Protein AF-A0A3D5DVF3-F1 (afdb_monomer)

Sequence (74 aa):
MLFQWLDGKIAAGMAKHVIPGAAVGVFYRGHEHVRGFGVTDTRYPVPVDGDTLFRIGSTSKTFTGTAAMRLVDS

Structure (mmCIF, N/CA/C/O backbone):
data_AF-A0A3D5DVF3-F1
#
_entry.id   AF-A0A3D5DVF3-F1
#
loop_
_atom_site.group_PDB
_atom_site.id
_atom_site.type_symbol
_atom_site.label_atom_id
_atom_site.label_alt_id
_atom_site.label_comp_id
_atom_site.label_asym_id
_atom_site.label_entity_id
_atom_site.label_seq_id
_atom_site.pdbx_PDB_ins_code
_atom_site.Cartn_x
_atom_site.Cartn_y
_atom_site.Cartn_z
_atom_site.occupancy
_atom_site.B_iso_or_equiv
_atom_site.auth_seq_id
_atom_site.auth_comp_id
_atom_site.auth_asym_id
_atom_site.auth_atom_id
_atom_site.pdbx_PDB_model_num
ATOM 1 N N . MET A 1 1 ? 1.419 17.015 -4.535 1.00 66.94 1 MET A N 1
ATOM 2 C CA . MET A 1 1 ? 2.436 17.776 -3.771 1.00 66.94 1 MET A CA 1
ATOM 3 C C . MET A 1 1 ? 2.710 17.183 -2.388 1.00 66.94 1 MET A C 1
ATOM 5 O O . MET A 1 1 ? 3.860 16.855 -2.154 1.00 66.94 1 MET A O 1
ATOM 9 N N . LEU A 1 2 ? 1.720 16.968 -1.504 1.00 86.69 2 LEU A N 1
ATOM 10 C CA . LEU A 1 2 ? 1.967 16.493 -0.123 1.00 86.69 2 LEU A CA 1
ATOM 11 C C . LEU A 1 2 ? 2.737 15.156 -0.026 1.00 86.69 2 LEU A C 1
ATOM 13 O O . LEU A 1 2 ? 3.676 15.048 0.755 1.00 86.69 2 LEU A O 1
ATOM 17 N N . PHE A 1 3 ? 2.391 14.167 -0.856 1.00 95.12 3 PHE A N 1
ATOM 18 C CA . PHE A 1 3 ? 2.990 12.823 -0.802 1.00 95.12 3 PHE A CA 1
ATOM 19 C C . PHE A 1 3 ? 3.995 12.526 -1.925 1.00 95.12 3 PHE A C 1
ATOM 21 O O . PHE A 1 3 ? 4.533 11.429 -1.997 1.00 95.12 3 PHE A O 1
ATOM 28 N N . GLN A 1 4 ? 4.325 13.501 -2.780 1.00 94.31 4 GLN A N 1
ATOM 29 C CA . GLN A 1 4 ? 5.272 13.274 -3.887 1.00 94.31 4 GLN A CA 1
ATOM 30 C C . GLN A 1 4 ? 6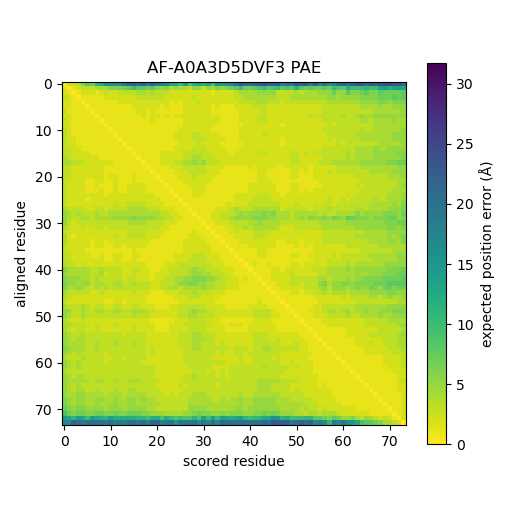.679 12.919 -3.394 1.00 94.31 4 GLN A C 1
ATOM 32 O O . GLN A 1 4 ? 7.340 12.054 -3.964 1.00 94.31 4 GLN A O 1
ATOM 37 N N . TRP A 1 5 ? 7.134 13.561 -2.314 1.00 95.62 5 TRP A N 1
ATOM 38 C CA . TRP A 1 5 ? 8.406 13.207 -1.686 1.00 95.62 5 TRP A CA 1
ATOM 39 C C . TRP A 1 5 ? 8.392 11.768 -1.149 1.00 95.62 5 TRP A C 1
ATOM 41 O O . TRP A 1 5 ? 9.370 11.042 -1.330 1.00 95.62 5 TRP A O 1
ATOM 51 N N . LEU A 1 6 ? 7.277 11.342 -0.538 1.00 96.81 6 LEU A N 1
ATOM 52 C CA . LEU A 1 6 ? 7.097 9.976 -0.043 1.00 96.81 6 LEU A CA 1
ATOM 53 C C . LEU A 1 6 ? 7.153 8.977 -1.201 1.00 96.81 6 LEU A C 1
ATOM 55 O O . LEU A 1 6 ? 7.926 8.028 -1.141 1.00 96.81 6 LEU A O 1
ATOM 59 N N . ASP A 1 7 ? 6.411 9.231 -2.275 1.00 97.44 7 ASP A N 1
ATOM 60 C CA . ASP A 1 7 ? 6.413 8.392 -3.473 1.00 97.44 7 ASP A CA 1
ATOM 61 C C . ASP A 1 7 ? 7.826 8.211 -4.045 1.00 97.44 7 ASP A C 1
ATOM 63 O O . ASP A 1 7 ? 8.226 7.096 -4.384 1.00 97.44 7 ASP A O 1
ATOM 67 N N . GLY A 1 8 ? 8.613 9.292 -4.098 1.00 97.81 8 GLY A N 1
ATOM 68 C CA . GLY A 1 8 ? 10.013 9.236 -4.520 1.00 97.81 8 GLY A CA 1
ATOM 69 C C . GLY A 1 8 ? 10.887 8.395 -3.584 1.00 97.81 8 GLY A C 1
ATOM 70 O O . GLY A 1 8 ? 11.725 7.621 -4.047 1.00 97.81 8 GLY A O 1
ATOM 71 N N . LYS A 1 9 ? 10.679 8.494 -2.264 1.00 98.00 9 LYS A N 1
ATOM 72 C CA . LYS A 1 9 ? 11.388 7.668 -1.271 1.00 98.00 9 LYS A CA 1
ATOM 73 C C . LYS A 1 9 ? 11.031 6.188 -1.386 1.00 98.00 9 LYS A C 1
ATOM 75 O O . LYS A 1 9 ? 11.934 5.358 -1.301 1.00 98.00 9 LYS A O 1
ATOM 80 N N . ILE A 1 10 ? 9.758 5.867 -1.609 1.00 98.25 10 ILE A N 1
ATOM 81 C CA . ILE A 1 10 ? 9.290 4.493 -1.816 1.00 98.25 10 ILE A CA 1
ATOM 82 C C . ILE A 1 10 ? 9.912 3.912 -3.084 1.00 98.25 10 ILE A C 1
ATOM 84 O O . ILE A 1 10 ? 10.549 2.864 -3.010 1.00 98.25 10 ILE A O 1
ATOM 88 N N . ALA A 1 11 ? 9.835 4.623 -4.213 1.00 98.12 11 ALA A N 1
ATOM 89 C CA . ALA A 1 11 ? 10.439 4.1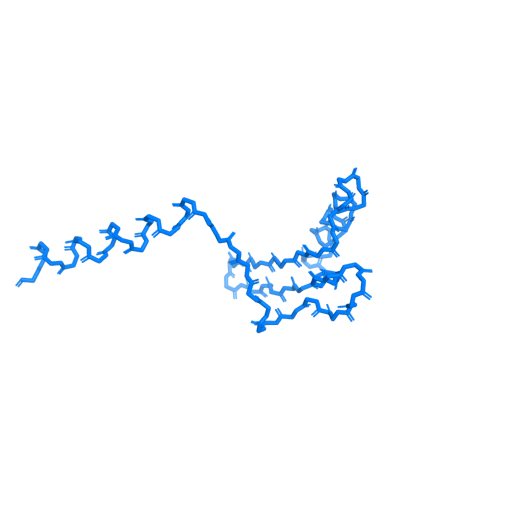80 -5.469 1.00 98.12 11 ALA A CA 1
ATOM 90 C C . ALA A 1 11 ? 11.957 3.946 -5.339 1.00 98.12 11 ALA A C 1
ATOM 92 O O . ALA A 1 11 ? 12.468 2.915 -5.777 1.00 98.12 11 ALA A O 1
ATOM 93 N N . ALA A 1 12 ? 12.680 4.857 -4.677 1.00 98.38 12 ALA A N 1
ATOM 94 C CA . ALA A 1 12 ? 14.114 4.699 -4.433 1.00 98.38 12 ALA A CA 1
ATOM 95 C C . ALA A 1 12 ? 14.429 3.499 -3.520 1.00 98.38 12 ALA A C 1
ATOM 97 O O . ALA A 1 12 ? 15.391 2.770 -3.764 1.00 98.38 12 ALA A O 1
ATOM 98 N N . GLY A 1 13 ? 13.619 3.268 -2.482 1.00 98.56 13 GLY A N 1
ATOM 99 C CA . GLY A 1 13 ? 13.749 2.106 -1.603 1.00 98.56 13 GLY A CA 1
ATOM 100 C C . GLY A 1 13 ? 13.484 0.789 -2.333 1.00 98.56 13 GLY A C 1
ATOM 101 O O . GLY A 1 13 ? 14.269 -0.150 -2.200 1.00 98.56 13 GLY A O 1
ATOM 102 N N . MET A 1 14 ? 12.434 0.737 -3.156 1.00 98.44 14 MET A N 1
ATOM 103 C CA . MET A 1 14 ? 12.119 -0.428 -3.984 1.00 98.44 14 MET A CA 1
ATOM 104 C C . MET A 1 14 ? 13.268 -0.766 -4.933 1.00 98.44 14 MET A C 1
ATOM 106 O O . MET A 1 14 ? 13.681 -1.920 -4.987 1.00 98.44 14 MET A O 1
ATOM 110 N N . ALA A 1 15 ? 13.836 0.238 -5.610 1.00 98.25 15 ALA A N 1
ATOM 111 C CA . ALA A 1 15 ? 14.986 0.044 -6.489 1.00 98.25 15 ALA A CA 1
ATOM 112 C C . ALA A 1 15 ? 16.216 -0.472 -5.721 1.00 98.25 15 ALA A C 1
ATOM 114 O O . ALA A 1 15 ? 16.857 -1.428 -6.148 1.00 98.25 15 ALA A O 1
ATOM 115 N N . LYS A 1 16 ? 16.516 0.114 -4.553 1.00 98.56 16 LYS A N 1
ATOM 116 C CA . LYS A 1 16 ? 17.656 -0.283 -3.709 1.00 98.56 16 LYS A CA 1
ATOM 117 C C . LYS A 1 16 ? 17.562 -1.731 -3.218 1.00 98.56 16 LYS A C 1
ATOM 119 O O . LYS A 1 16 ? 18.586 -2.397 -3.099 1.00 98.56 16 LYS A O 1
ATOM 124 N N . HIS A 1 17 ? 16.359 -2.191 -2.888 1.00 98.25 17 HIS A N 1
ATOM 125 C CA . HIS A 1 17 ? 16.124 -3.507 -2.287 1.00 98.25 17 HIS A CA 1
ATOM 126 C C . HIS A 1 17 ? 15.558 -4.539 -3.268 1.00 98.25 17 HIS A C 1
ATOM 128 O O . HIS A 1 17 ? 15.230 -5.646 -2.851 1.00 98.25 17 HIS A O 1
ATOM 134 N N . VAL A 1 18 ? 15.465 -4.192 -4.556 1.00 97.62 18 VAL A N 1
ATOM 135 C CA . VAL A 1 18 ? 14.936 -5.060 -5.620 1.00 97.62 18 VAL A CA 1
ATOM 136 C C . VAL A 1 18 ? 13.531 -5.577 -5.271 1.00 97.62 18 VAL A C 1
ATOM 138 O O . VAL A 1 18 ? 13.215 -6.757 -5.404 1.00 97.62 18 VAL A O 1
ATOM 141 N N . ILE A 1 19 ? 12.679 -4.675 -4.778 1.00 98.31 19 ILE A N 1
ATOM 142 C CA . ILE A 1 19 ? 11.289 -4.986 -4.433 1.00 98.31 19 ILE A CA 1
ATOM 143 C C . ILE A 1 19 ? 10.425 -4.808 -5.688 1.00 98.31 19 ILE A C 1
ATOM 145 O O . ILE A 1 19 ? 10.345 -3.687 -6.196 1.00 98.31 19 ILE A O 1
ATOM 149 N N . PRO A 1 20 ? 9.767 -5.868 -6.194 1.00 98.06 20 PRO A N 1
ATOM 150 C CA . PRO A 1 20 ? 9.027 -5.808 -7.455 1.00 98.06 20 PRO A CA 1
ATOM 151 C C . PRO A 1 20 ? 7.748 -4.973 -7.363 1.00 98.06 20 PRO A C 1
ATOM 153 O O . PRO A 1 20 ? 7.404 -4.279 -8.319 1.00 98.06 20 PRO A O 1
ATOM 156 N N . GLY A 1 21 ? 7.073 -4.996 -6.212 1.00 98.25 21 GLY A N 1
ATOM 157 C CA . GLY A 1 21 ? 5.828 -4.274 -5.999 1.00 98.25 21 GLY A CA 1
ATOM 158 C C . GLY A 1 21 ? 5.566 -3.965 -4.532 1.00 98.25 21 GLY A C 1
ATOM 159 O O . GLY A 1 21 ? 6.002 -4.694 -3.639 1.00 98.25 21 GLY A O 1
ATOM 160 N N . ALA A 1 22 ? 4.869 -2.860 -4.288 1.00 98.25 22 ALA A N 1
ATOM 161 C CA . ALA A 1 22 ? 4.487 -2.407 -2.957 1.00 98.25 22 ALA A CA 1
ATOM 162 C C . ALA A 1 22 ? 3.186 -1.602 -3.017 1.00 98.25 22 ALA A C 1
ATOM 164 O O . ALA A 1 22 ? 2.914 -0.937 -4.013 1.00 98.25 22 ALA A O 1
ATOM 165 N N . ALA A 1 23 ? 2.416 -1.610 -1.932 1.00 98.19 23 ALA A N 1
ATOM 166 C CA . ALA A 1 23 ? 1.286 -0.710 -1.731 1.00 98.19 23 ALA A CA 1
ATOM 167 C C . ALA A 1 23 ? 1.536 0.146 -0.485 1.00 98.19 23 ALA A C 1
ATOM 169 O O . ALA A 1 23 ? 2.028 -0.353 0.530 1.00 98.19 23 ALA A O 1
ATOM 170 N N . VAL A 1 24 ? 1.219 1.437 -0.563 1.00 97.50 24 VAL A N 1
ATOM 171 C CA . VAL A 1 24 ? 1.401 2.395 0.533 1.00 97.50 24 VAL A CA 1
ATOM 172 C C . VAL A 1 24 ? 0.098 3.141 0.763 1.00 97.50 24 VAL A C 1
ATOM 174 O O . VAL A 1 24 ? -0.425 3.762 -0.158 1.00 97.50 24 VAL A O 1
ATOM 177 N N . GLY A 1 25 ? -0.396 3.085 2.000 1.00 96.06 25 GLY A N 1
ATOM 178 C CA . GLY A 1 25 ? -1.537 3.856 2.485 1.00 96.06 25 GLY A CA 1
ATOM 179 C C . GLY A 1 25 ? -1.109 4.803 3.606 1.00 96.06 25 GLY A C 1
ATOM 180 O O . GLY A 1 25 ? -0.438 4.377 4.546 1.00 96.06 25 GLY A O 1
ATOM 181 N N . VAL A 1 26 ? -1.481 6.079 3.519 1.00 96.81 26 VAL A N 1
ATOM 182 C CA . VAL A 1 26 ? -1.235 7.096 4.549 1.00 96.81 26 VAL A CA 1
ATOM 183 C C . VAL A 1 26 ? -2.508 7.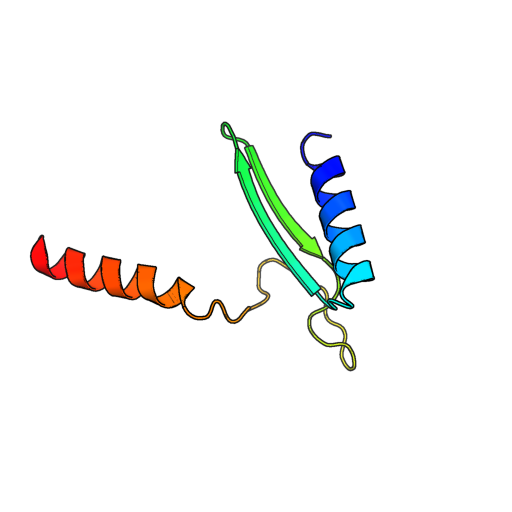886 4.797 1.00 96.81 26 VAL A C 1
ATOM 185 O O . VAL A 1 26 ? -3.088 8.437 3.867 1.00 96.81 26 VAL A O 1
ATOM 188 N N . PHE A 1 27 ? -2.891 8.006 6.067 1.00 96.38 27 PHE A N 1
ATOM 189 C CA . PHE A 1 27 ? -3.923 8.933 6.514 1.00 96.38 27 PHE A CA 1
ATOM 190 C C . PHE A 1 27 ? -3.289 9.991 7.420 1.00 96.38 27 PHE A C 1
ATOM 192 O O . PHE A 1 27 ? -2.770 9.674 8.490 1.00 96.38 27 PHE A O 1
ATOM 199 N N . TYR A 1 28 ? -3.283 11.251 6.985 1.00 95.81 28 TYR A N 1
ATOM 200 C CA . TYR A 1 28 ? -2.647 12.351 7.709 1.00 95.81 28 TYR A CA 1
ATOM 201 C C . TYR A 1 28 ? -3.497 13.617 7.661 1.00 95.81 28 TYR A C 1
ATOM 203 O O . TYR A 1 28 ? -3.724 14.186 6.596 1.00 95.81 28 TYR A O 1
ATOM 211 N N . ARG A 1 29 ? -3.939 14.082 8.839 1.00 95.38 29 ARG A N 1
ATOM 212 C CA . ARG A 1 29 ? -4.732 15.316 9.008 1.00 95.38 29 ARG A CA 1
ATOM 213 C C . ARG A 1 29 ? -5.947 15.395 8.068 1.00 95.38 29 ARG A C 1
ATOM 215 O O . ARG A 1 29 ? -6.193 16.429 7.463 1.00 95.38 29 ARG A O 1
ATOM 222 N N . GLY A 1 30 ? -6.684 14.291 7.931 1.00 96.12 30 GLY A N 1
ATOM 223 C CA . GLY A 1 30 ? -7.862 14.210 7.059 1.00 96.12 30 GLY A CA 1
ATOM 224 C C . GLY A 1 30 ? -7.553 13.993 5.574 1.00 96.12 30 GLY A C 1
ATOM 225 O O . GLY A 1 30 ? -8.483 13.875 4.784 1.00 96.12 30 GLY A O 1
ATOM 226 N N . HIS A 1 31 ? -6.278 13.911 5.185 1.00 94.62 31 HIS A N 1
ATOM 227 C CA . HIS A 1 31 ? -5.871 13.557 3.828 1.00 94.62 31 HIS A CA 1
ATOM 228 C C . HIS A 1 31 ? -5.492 12.083 3.747 1.00 94.62 31 HIS A C 1
ATOM 230 O O . HIS A 1 31 ? -4.672 11.607 4.535 1.00 94.62 31 HIS A O 1
ATOM 236 N N . GLU A 1 32 ? -6.045 11.392 2.757 1.00 95.69 32 GLU A N 1
ATOM 237 C CA . GLU A 1 32 ? -5.702 10.014 2.427 1.00 95.69 32 GLU A CA 1
ATOM 238 C C . GLU A 1 32 ? -4.810 9.959 1.180 1.00 95.69 32 GLU A C 1
ATOM 240 O O . GLU A 1 32 ? -4.997 10.713 0.222 1.00 95.69 32 GLU A O 1
ATOM 245 N N . HIS A 1 33 ? -3.828 9.063 1.200 1.00 95.25 33 HIS A N 1
ATOM 246 C CA . HIS A 1 33 ? -2.990 8.714 0.058 1.00 95.25 33 HIS A CA 1
ATOM 247 C C . HIS A 1 33 ? -2.817 7.209 0.011 1.00 95.25 33 HIS A C 1
ATOM 249 O O . HIS A 1 33 ? -2.161 6.640 0.879 1.00 95.25 33 HIS A O 1
ATOM 255 N N . VAL A 1 34 ? -3.396 6.579 -1.006 1.00 96.38 34 VAL A N 1
ATOM 256 C CA . VAL A 1 34 ? -3.284 5.142 -1.260 1.00 96.38 34 VAL A CA 1
ATOM 257 C C . VAL A 1 34 ? -2.701 4.965 -2.651 1.00 96.38 34 VAL A C 1
ATOM 259 O O . VAL A 1 34 ? -3.241 5.485 -3.628 1.00 96.38 34 VAL A O 1
ATOM 262 N N . ARG A 1 35 ? -1.572 4.262 -2.746 1.00 96.88 35 ARG A N 1
ATOM 263 C CA . ARG A 1 35 ? -0.869 4.072 -4.013 1.00 96.88 35 ARG A CA 1
ATOM 264 C C . ARG A 1 35 ? -0.197 2.708 -4.108 1.00 96.88 35 ARG A C 1
ATOM 266 O O . ARG A 1 35 ? 0.557 2.317 -3.219 1.00 96.88 35 ARG A O 1
ATOM 273 N N . GLY A 1 36 ? -0.433 2.033 -5.230 1.00 97.88 36 GLY A N 1
ATOM 274 C CA . GLY A 1 36 ? 0.335 0.875 -5.675 1.00 97.88 36 GLY A CA 1
ATOM 275 C C . GLY A 1 36 ? 1.564 1.281 -6.494 1.00 97.88 36 GLY A C 1
ATOM 276 O O . GLY A 1 36 ? 1.554 2.276 -7.226 1.00 97.88 36 GLY A O 1
ATOM 277 N N . PHE A 1 37 ? 2.640 0.515 -6.351 1.00 98.44 37 PHE A N 1
ATOM 278 C CA . PHE A 1 37 ? 3.917 0.698 -7.028 1.00 98.44 37 PHE A CA 1
ATOM 279 C C . PHE A 1 37 ? 4.371 -0.631 -7.620 1.00 98.44 37 PHE A C 1
ATOM 281 O O . PHE A 1 37 ? 4.307 -1.660 -6.949 1.00 98.44 37 PHE A O 1
ATOM 288 N N . GLY A 1 38 ? 4.915 -0.590 -8.836 1.00 98.25 38 GLY A N 1
ATOM 289 C CA . GLY A 1 38 ? 5.503 -1.762 -9.476 1.00 98.25 38 GLY A CA 1
ATOM 290 C C . GLY A 1 38 ? 4.470 -2.830 -9.837 1.00 98.25 38 GLY A C 1
ATOM 291 O O . GLY A 1 38 ? 3.363 -2.506 -10.269 1.00 98.25 38 GLY A O 1
ATOM 292 N N . VAL A 1 39 ? 4.864 -4.096 -9.701 1.00 98.56 39 VAL A N 1
ATOM 293 C CA . VAL A 1 39 ? 4.115 -5.263 -10.190 1.00 98.56 39 VAL A CA 1
ATOM 294 C C . VAL A 1 39 ? 4.046 -6.390 -9.157 1.00 98.56 39 VAL A C 1
ATOM 296 O O . VAL A 1 39 ? 4.887 -6.483 -8.264 1.00 98.56 39 VAL A O 1
ATOM 299 N N . THR A 1 40 ? 3.050 -7.263 -9.290 1.00 97.69 40 THR A N 1
ATOM 300 C CA . THR A 1 40 ? 2.778 -8.377 -8.369 1.00 97.69 40 THR A CA 1
ATOM 301 C C . THR A 1 40 ? 3.722 -9.572 -8.537 1.00 97.69 40 THR A C 1
ATOM 303 O O . THR A 1 40 ? 4.061 -10.225 -7.551 1.00 97.69 40 THR A O 1
ATOM 306 N N . ASP A 1 41 ? 4.175 -9.851 -9.761 1.00 96.38 41 ASP A N 1
ATOM 307 C CA . ASP A 1 41 ? 5.093 -10.943 -10.108 1.00 96.38 41 ASP A CA 1
ATOM 308 C C . ASP A 1 41 ? 6.054 -10.474 -11.217 1.00 96.38 41 ASP A C 1
ATOM 310 O O . ASP A 1 41 ? 5.694 -9.679 -12.084 1.00 96.38 41 ASP A O 1
ATOM 314 N N . THR A 1 42 ? 7.307 -10.930 -11.183 1.00 96.12 42 THR A N 1
ATOM 315 C CA . THR A 1 42 ? 8.350 -10.502 -12.134 1.00 96.12 42 THR A CA 1
ATOM 316 C C . THR A 1 42 ? 8.323 -11.253 -13.466 1.00 96.12 42 THR A C 1
ATOM 318 O O . THR A 1 42 ? 8.913 -10.785 -14.436 1.00 96.12 42 THR A O 1
ATOM 321 N N . ARG A 1 43 ? 7.660 -12.411 -13.529 1.00 97.12 43 ARG A N 1
ATOM 322 C CA . ARG A 1 43 ? 7.469 -13.227 -14.738 1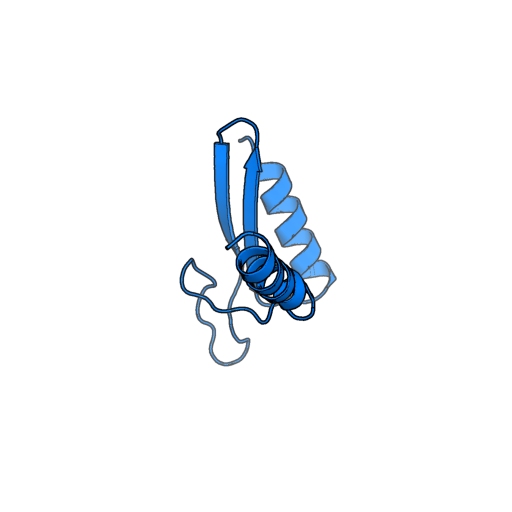.00 97.12 43 ARG A CA 1
ATOM 323 C C . ARG A 1 43 ? 6.146 -12.899 -15.421 1.00 97.12 43 ARG A C 1
ATOM 325 O O . ARG A 1 43 ? 6.101 -12.843 -16.645 1.00 97.12 43 ARG 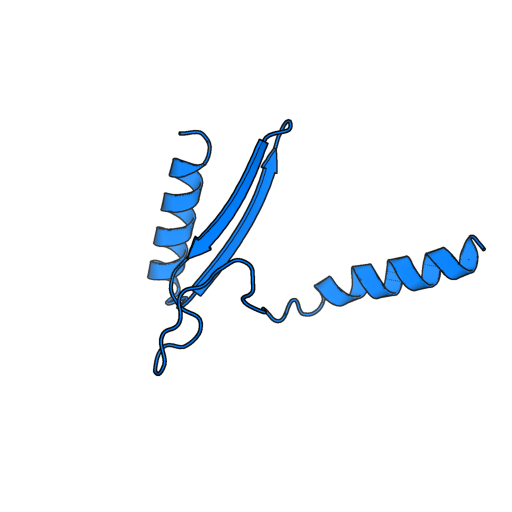A O 1
ATOM 332 N N . TYR A 1 44 ? 5.095 -12.665 -14.635 1.00 96.12 44 TYR A N 1
ATOM 333 C CA . TYR A 1 44 ? 3.757 -12.301 -15.111 1.00 96.12 44 TYR A CA 1
ATOM 334 C C . TYR A 1 44 ? 3.325 -10.965 -14.494 1.00 96.12 44 TYR A C 1
ATOM 336 O O . TYR A 1 44 ? 2.532 -10.944 -13.552 1.00 96.12 44 TYR A O 1
ATOM 344 N N . PRO A 1 45 ? 3.876 -9.842 -14.985 1.00 96.69 45 PRO A N 1
ATOM 345 C CA . PRO A 1 45 ? 3.686 -8.545 -14.358 1.00 96.69 45 PRO A CA 1
ATOM 346 C C . PRO A 1 45 ? 2.239 -8.068 -14.472 1.00 96.69 45 PRO A C 1
ATOM 348 O O . PRO A 1 45 ? 1.766 -7.727 -15.555 1.00 96.69 45 PRO A O 1
ATOM 351 N N . VAL A 1 46 ? 1.564 -7.977 -13.327 1.00 98.12 46 VAL A N 1
ATOM 352 C CA . VAL A 1 46 ? 0.309 -7.233 -13.162 1.00 98.12 46 VAL A CA 1
ATOM 353 C C . VAL A 1 46 ? 0.599 -6.037 -12.257 1.00 98.12 46 VAL A C 1
ATOM 355 O O . VAL A 1 46 ? 1.305 -6.218 -11.262 1.00 98.12 46 VAL A O 1
ATOM 358 N N . PRO A 1 47 ? 0.129 -4.818 -12.577 1.00 98.31 47 PRO A N 1
ATOM 359 C CA . PRO A 1 47 ? 0.329 -3.660 -11.712 1.00 98.31 47 PRO A CA 1
ATOM 360 C C . PRO A 1 47 ? -0.197 -3.905 -10.296 1.00 98.31 47 PRO A C 1
ATOM 362 O O . PRO A 1 47 ? -1.245 -4.519 -10.128 1.00 98.31 47 PRO A O 1
ATOM 365 N N . VAL A 1 48 ? 0.511 -3.398 -9.284 1.00 98.56 48 VAL A N 1
ATOM 366 C CA . VAL A 1 48 ? -0.050 -3.334 -7.927 1.00 98.56 48 VAL A CA 1
ATOM 367 C C . VAL A 1 48 ? -1.130 -2.256 -7.888 1.00 98.56 48 VAL A C 1
ATOM 369 O O . VAL A 1 48 ? -0.871 -1.098 -8.222 1.00 98.56 48 VAL A O 1
ATOM 372 N N . ASP A 1 49 ? -2.313 -2.629 -7.427 1.00 96.62 49 ASP A N 1
ATOM 373 C CA . ASP A 1 49 ? -3.498 -1.783 -7.309 1.00 96.62 49 ASP A CA 1
ATOM 374 C C . ASP A 1 49 ? -4.253 -2.039 -5.987 1.00 96.62 49 ASP A C 1
ATOM 376 O O . ASP A 1 49 ? -3.721 -2.657 -5.062 1.00 96.62 49 ASP A O 1
ATOM 380 N N . GLY A 1 50 ? -5.476 -1.510 -5.875 1.00 94.62 50 GLY A N 1
ATOM 381 C CA . GLY A 1 50 ? -6.303 -1.619 -4.669 1.00 94.62 50 GLY A CA 1
ATOM 382 C C . GLY A 1 50 ? -6.804 -3.031 -4.354 1.00 94.62 50 GLY A C 1
ATOM 383 O O . GLY A 1 50 ? -7.131 -3.297 -3.200 1.00 94.62 50 GLY A O 1
ATOM 384 N N . ASP A 1 51 ? -6.811 -3.933 -5.336 1.00 96.19 51 ASP A N 1
ATOM 385 C CA . ASP A 1 51 ? -7.279 -5.315 -5.177 1.00 96.19 51 ASP A CA 1
ATOM 386 C C . ASP A 1 51 ? -6.117 -6.301 -4.967 1.00 96.19 51 ASP A C 1
ATOM 388 O O . ASP A 1 51 ? -6.312 -7.495 -4.717 1.00 96.19 51 ASP A O 1
ATOM 392 N N . THR A 1 52 ? -4.877 -5.812 -5.029 1.00 97.62 52 THR A N 1
ATOM 393 C CA . THR A 1 52 ? -3.683 -6.632 -4.851 1.00 97.62 52 THR A CA 1
ATOM 394 C C . THR A 1 52 ? -3.540 -7.119 -3.405 1.00 97.62 52 THR A C 1
ATOM 396 O O . THR A 1 52 ? -3.390 -6.337 -2.464 1.00 97.62 52 THR A O 1
ATOM 399 N N . LEU A 1 53 ? -3.492 -8.441 -3.219 1.00 96.75 53 LEU A N 1
ATOM 400 C CA . LEU A 1 53 ? -3.329 -9.067 -1.905 1.00 96.75 53 LEU A CA 1
ATOM 401 C C . LEU A 1 53 ? -1.854 -9.211 -1.502 1.00 96.75 53 LEU A C 1
ATOM 403 O O . LEU A 1 53 ? -1.044 -9.785 -2.229 1.00 96.75 53 LEU A O 1
ATOM 407 N N . PHE A 1 54 ? -1.532 -8.793 -0.275 1.00 97.38 54 PHE A N 1
ATOM 408 C CA . PHE A 1 54 ? -0.222 -8.990 0.353 1.00 97.38 54 PHE A CA 1
ATOM 409 C C . PHE A 1 54 ? -0.340 -9.835 1.626 1.00 97.38 54 PHE A C 1
ATOM 411 O O . PHE A 1 54 ? -1.286 -9.708 2.405 1.00 97.38 54 PHE A O 1
ATOM 418 N N . ARG A 1 55 ? 0.665 -10.675 1.901 1.00 97.31 55 ARG A N 1
ATOM 419 C CA . ARG A 1 55 ? 0.768 -11.379 3.189 1.00 97.31 55 ARG A CA 1
ATOM 420 C C . ARG A 1 55 ? 1.252 -10.408 4.268 1.00 97.31 55 ARG A C 1
ATOM 422 O O . ARG A 1 55 ? 2.409 -10.007 4.252 1.00 97.31 55 ARG A O 1
ATOM 429 N N . ILE A 1 56 ? 0.399 -10.099 5.244 1.00 97.06 56 ILE A N 1
ATOM 430 C CA . ILE A 1 56 ? 0.714 -9.132 6.316 1.00 97.06 56 ILE A CA 1
ATOM 431 C C . ILE A 1 56 ? 1.421 -9.739 7.545 1.00 97.06 56 ILE A C 1
ATOM 433 O O . ILE A 1 56 ? 1.819 -9.021 8.460 1.00 97.06 56 ILE A O 1
ATOM 437 N N . GLY A 1 57 ? 1.591 -11.064 7.592 1.00 97.88 57 GLY A N 1
ATOM 438 C CA . GLY A 1 57 ? 2.359 -11.748 8.637 1.00 97.88 57 GLY A CA 1
ATOM 439 C C . GLY A 1 57 ? 1.822 -11.515 10.055 1.00 97.88 57 GLY A C 1
ATOM 440 O O . GLY A 1 57 ? 0.624 -11.615 10.307 1.00 97.88 57 GLY A O 1
ATOM 441 N N . SER A 1 58 ? 2.711 -11.221 11.010 1.00 98.19 58 SER A N 1
ATOM 442 C CA . SER A 1 58 ? 2.332 -11.021 12.419 1.00 98.19 58 SER A CA 1
ATOM 443 C C . SER A 1 58 ? 1.359 -9.868 12.655 1.00 98.19 58 SER A C 1
ATOM 445 O O . SER A 1 58 ? 0.708 -9.869 13.696 1.00 98.19 58 SER A O 1
ATOM 447 N N . THR A 1 59 ? 1.189 -8.954 11.699 1.00 98.31 59 THR A N 1
ATOM 448 C CA . THR A 1 59 ? 0.141 -7.929 11.759 1.00 98.31 59 THR A CA 1
ATOM 449 C C . THR A 1 59 ? -1.255 -8.551 11.845 1.00 98.31 59 THR A C 1
ATOM 451 O O . THR A 1 59 ? -2.126 -7.977 12.479 1.00 98.31 59 THR A O 1
ATOM 454 N N . SER A 1 60 ? -1.474 -9.777 11.348 1.00 98.50 60 SER A N 1
ATOM 455 C CA . SER A 1 60 ? -2.737 -10.506 11.550 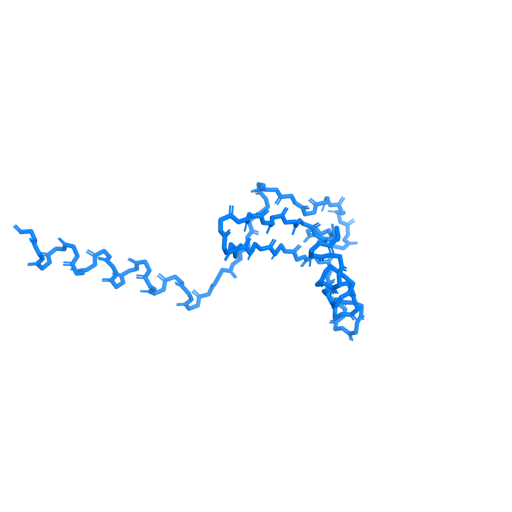1.00 98.50 60 SER A CA 1
ATOM 456 C C . SER A 1 60 ? -3.110 -10.708 13.027 1.00 98.50 60 SER A C 1
ATOM 458 O O . SER A 1 60 ? -4.287 -10.840 13.346 1.00 98.50 60 SER A O 1
ATOM 460 N N . LYS A 1 61 ? -2.139 -10.699 13.951 1.00 98.44 61 LYS A N 1
ATOM 461 C CA . LYS A 1 61 ? -2.399 -10.880 15.389 1.00 98.44 61 LYS A CA 1
ATOM 462 C C . LYS A 1 61 ? -3.199 -9.730 15.994 1.00 98.44 61 LYS A C 1
ATOM 464 O O . LYS A 1 61 ? -3.899 -9.963 16.973 1.00 98.44 61 LYS A O 1
ATOM 469 N N . THR A 1 62 ? -3.124 -8.520 15.432 1.00 98.44 62 THR A N 1
ATOM 470 C CA . THR A 1 62 ? -3.935 -7.396 15.923 1.00 98.44 62 THR A CA 1
ATOM 471 C C . THR A 1 62 ? -5.419 -7.685 15.714 1.00 98.44 62 THR A C 1
ATOM 473 O O . THR A 1 62 ? -6.192 -7.528 16.650 1.00 98.44 62 THR A O 1
ATOM 476 N N . PHE A 1 63 ? -5.799 -8.236 14.556 1.00 98.25 63 PHE A N 1
ATOM 477 C CA . PHE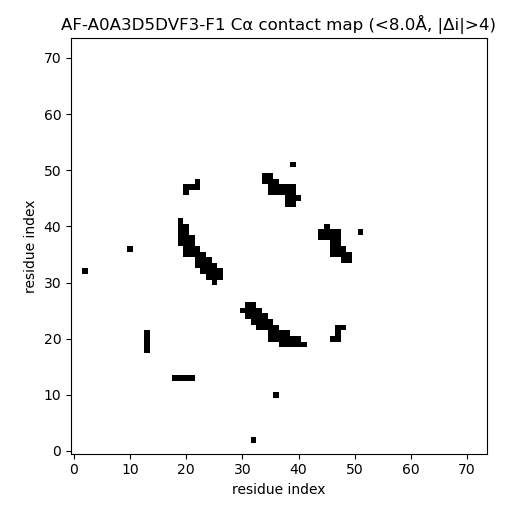 A 1 63 ? -7.169 -8.676 14.277 1.00 98.25 63 PHE A CA 1
ATOM 478 C C . PHE A 1 63 ? -7.633 -9.763 15.249 1.00 98.25 63 PHE A C 1
ATOM 480 O O . PHE A 1 63 ? -8.713 -9.651 15.823 1.00 98.25 63 PHE A O 1
ATOM 487 N N . THR A 1 64 ? -6.815 -10.798 15.472 1.00 98.25 64 THR A N 1
ATOM 488 C CA . THR A 1 64 ? -7.143 -11.868 16.429 1.00 98.25 64 THR A CA 1
ATOM 489 C C . THR A 1 64 ? -7.285 -11.331 17.853 1.00 98.25 64 THR A C 1
ATOM 491 O O . THR A 1 64 ? -8.236 -11.687 18.543 1.00 98.25 64 THR A O 1
ATOM 494 N N . GLY A 1 65 ? -6.378 -10.451 18.287 1.00 98.38 65 GLY A N 1
ATOM 495 C CA . GLY A 1 65 ? -6.449 -9.805 19.596 1.00 98.38 65 GLY A CA 1
ATOM 496 C C . GLY A 1 65 ? -7.715 -8.965 19.756 1.00 98.38 65 GLY A C 1
ATOM 497 O O . GLY A 1 65 ? -8.420 -9.111 20.751 1.00 98.38 65 GLY A O 1
ATOM 498 N N . THR A 1 66 ? -8.056 -8.149 18.753 1.00 98.31 66 THR A N 1
ATOM 499 C CA . THR A 1 66 ? -9.310 -7.385 18.742 1.00 98.31 66 THR A CA 1
ATOM 500 C C . THR A 1 66 ? -10.521 -8.311 18.814 1.00 98.31 66 THR A C 1
ATOM 502 O O . THR A 1 66 ? -11.391 -8.082 19.645 1.00 98.31 66 THR A O 1
ATOM 505 N N . ALA A 1 67 ? -10.574 -9.378 18.011 1.00 98.25 67 ALA A N 1
ATOM 506 C CA . ALA A 1 67 ? -11.675 -10.340 18.051 1.00 98.25 67 ALA A CA 1
ATOM 507 C C . ALA A 1 67 ? -11.829 -10.992 19.435 1.00 98.25 67 ALA A C 1
ATOM 509 O O . ALA A 1 67 ? -12.947 -11.107 19.926 1.00 98.25 67 ALA A O 1
ATOM 510 N N . ALA A 1 68 ? -10.722 -11.356 20.090 1.00 98.50 68 ALA A N 1
ATOM 511 C CA . ALA A 1 68 ? -10.750 -11.913 21.439 1.00 98.50 68 ALA A CA 1
ATOM 512 C C . ALA A 1 68 ? -11.276 -10.908 22.478 1.00 98.50 68 ALA A C 1
ATOM 514 O O . ALA A 1 68 ? -12.113 -11.270 23.296 1.00 98.50 68 ALA A O 1
ATOM 515 N N . MET A 1 69 ? -10.842 -9.643 22.434 1.00 98.31 69 MET A N 1
ATOM 516 C CA . MET A 1 69 ? -11.330 -8.613 23.369 1.00 98.31 69 MET A CA 1
ATOM 517 C C . MET A 1 69 ? -12.806 -8.277 23.156 1.00 98.31 69 MET A C 1
ATOM 519 O O . MET A 1 69 ? -13.528 -8.064 24.121 1.00 98.31 69 MET A O 1
ATOM 523 N N . ARG A 1 70 ? -13.299 -8.342 21.915 1.00 98.06 70 ARG A N 1
ATOM 524 C CA . ARG A 1 70 ? -14.733 -8.175 21.633 1.00 98.06 70 ARG A CA 1
ATOM 525 C C . ARG A 1 70 ? -15.607 -9.237 22.308 1.00 98.06 70 ARG A C 1
ATOM 527 O O . ARG A 1 70 ? -16.770 -8.944 22.541 1.00 98.06 70 ARG A O 1
ATOM 534 N N . LEU A 1 71 ? -15.062 -10.420 22.610 1.00 97.50 71 LEU A N 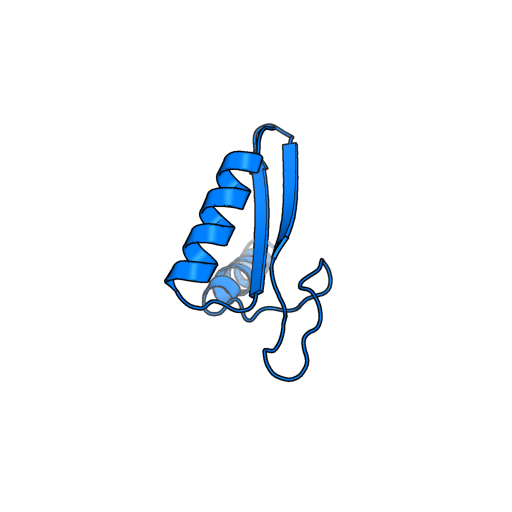1
ATOM 535 C CA . LEU A 1 71 ? -15.745 -11.469 23.380 1.00 97.50 71 LEU A CA 1
ATOM 536 C C . LEU A 1 71 ? -15.663 -11.254 24.898 1.00 97.50 71 LEU A C 1
ATOM 538 O O . LEU A 1 71 ? -16.441 -11.847 25.634 1.00 97.50 71 LEU A O 1
ATOM 542 N N . VAL A 1 72 ? -14.697 -10.465 25.376 1.00 97.81 72 VAL A N 1
ATOM 543 C CA . VAL A 1 72 ? -14.597 -10.089 26.796 1.00 97.81 72 VAL A CA 1
ATOM 544 C C . VAL A 1 72 ? -15.593 -8.979 27.121 1.00 97.81 72 VAL A C 1
ATOM 546 O O . VAL A 1 72 ? -16.191 -8.991 28.191 1.00 97.81 72 VAL A O 1
ATOM 549 N N . ASP A 1 73 ? -15.770 -8.037 26.193 1.00 93.62 73 ASP A N 1
ATOM 550 C CA . ASP A 1 73 ? -16.654 -6.878 26.357 1.00 93.62 73 ASP A CA 1
ATOM 551 C C . ASP A 1 73 ? -18.145 -7.183 26.097 1.00 93.62 73 ASP A C 1
ATOM 553 O O . ASP A 1 73 ? -18.987 -6.307 26.309 1.00 93.62 73 ASP A O 1
ATOM 557 N N . SER A 1 74 ? -18.473 -8.371 25.573 1.00 71.75 74 SER A N 1
ATOM 558 C CA . SER A 1 74 ? -19.843 -8.813 25.250 1.00 71.75 74 SER A CA 1
ATOM 559 C C . SER A 1 74 ? -20.523 -9.514 26.415 1.00 71.75 74 SER A C 1
ATOM 561 O O . SER A 1 74 ? -21.713 -9.219 26.655 1.00 71.75 74 SER A O 1
#

Solvent-accessible surface area (backbone atoms only — not comparable to full-atom values): 4653 Å² total; per-residue (Å²): 116,93,56,53,66,54,54,53,52,51,53,52,48,29,64,74,67,72,50,61,49,50,75,49,77,47,82,56,97,93,44,79,47,76,48,48,37,60,20,76,37,96,86,66,70,41,74,33,50,96,84,61,87,76,89,67,64,77,62,55,52,56,58,54,50,51,55,54,51,56,64,72,78,104

Radius of gyration: 16.18 Å; Cα contacts (8 Å,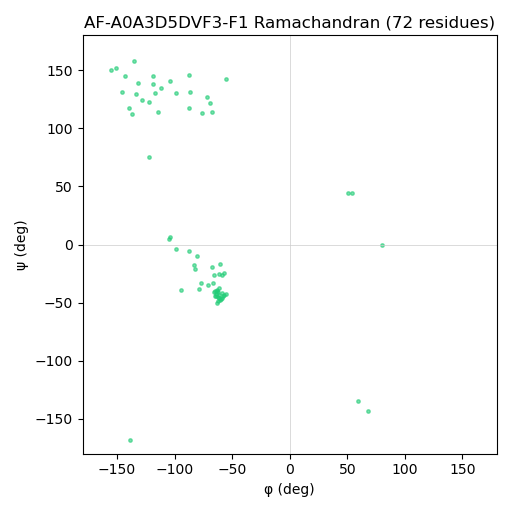 |Δi|>4): 65; chains: 1; bounding box: 38×31×42 Å

Nearest PDB structures (foldseek):
  2qlz-assembly2_D  TM=2.381E-01  e=9.416E-01  unclassified
  2qlz-assembly1_A  TM=2.467E-01  e=1.147E+00  unclassified
  2qlz-assembly2_C  TM=2.645E-01  e=3.738E+00  unclassified
  8gxu-assembly1_G  TM=1.847E-01  e=6.748E+00  Thermus thermophilus HB8

Secondary structure (DSSP, 8-state):
-TTHHHHHHHHHHHHHHT--EEEEEEEETTEEEEEEEEBS-SSS--B--TT-----GGGHHHHHHHHHHHHH--

pLDDT: mean 96.43, std 4.84, range [66.94, 98.56]

Foldseek 3Di:
DVCPVVVVVVVVVCVVVVPQKDWDWDDDPNDIDTDIDHADDPVDGDTDDPPDDDDPPPVVVVVVVVVVVVVVVD

Mean predicted aligned error: 3.1 Å